Protein AF-0000000068719739 (afdb_homodimer)

Organism: Bacillus thuringiensis (NCBI:txid1428)

Radius of gyration: 16.51 Å; Cα contacts (8 Å, |Δi|>4): 334; chains: 2; bounding box: 30×51×53 Å

pLDDT: mean 90.79, std 11.58, range [42.97, 98.44]

Structure (mmCIF, N/CA/C/O backbone):
data_AF-0000000068719739-model_v1
#
loop_
_entity.id
_entity.type
_entity.pdbx_description
1 polymer 'Flagellar motor switch protein'
#
loop_
_atom_site.group_PDB
_atom_site.id
_atom_site.type_symbol
_atom_site.label_atom_id
_atom_site.label_alt_id
_atom_site.label_comp_id
_atom_site.label_asym_id
_atom_site.label_entity_id
_atom_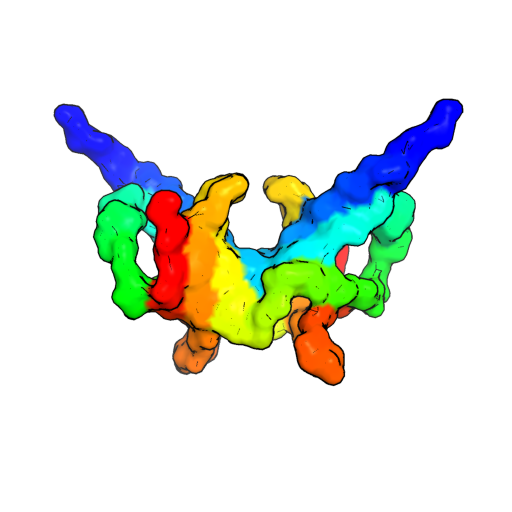site.label_seq_id
_atom_site.pdbx_PDB_ins_code
_atom_site.Cartn_x
_atom_site.Cartn_y
_atom_site.Cartn_z
_atom_site.occupancy
_atom_site.B_iso_or_equiv
_atom_site.auth_seq_id
_atom_site.auth_comp_id
_atom_site.auth_asym_id
_atom_site.auth_atom_id
_atom_site.pdbx_PDB_model_num
ATOM 1 N N . MET A 1 1 ? -13.734 -33 3.951 1 42.97 1 MET A N 1
ATOM 2 C CA . MET A 1 1 ? -14.18 -31.656 4.27 1 42.97 1 MET A CA 1
ATOM 3 C C . MET A 1 1 ? -13.469 -30.625 3.404 1 42.97 1 MET A C 1
ATOM 5 O O . MET A 1 1 ? -12.242 -30.531 3.424 1 42.97 1 MET A O 1
ATOM 9 N N . LYS A 1 2 ? -13.914 -30.344 2.217 1 50.62 2 LYS A N 1
ATOM 10 C CA . LYS A 1 2 ? -13.297 -29.438 1.262 1 50.62 2 LYS A CA 1
ATOM 11 C C . LYS A 1 2 ? -13.008 -28.078 1.902 1 50.62 2 LYS A C 1
ATOM 13 O O . LYS A 1 2 ? -13.805 -27.578 2.699 1 50.62 2 LYS A O 1
ATOM 18 N N . LEU A 1 3 ? -11.875 -27.875 2.473 1 53.28 3 LEU A N 1
ATOM 19 C CA . LEU A 1 3 ? -11.648 -26.516 2.926 1 53.28 3 LEU A CA 1
ATOM 20 C C . LEU A 1 3 ? -12.664 -25.547 2.309 1 53.28 3 LEU A C 1
ATOM 22 O O . LEU A 1 3 ? -12.914 -25.594 1.103 1 53.28 3 LEU A O 1
ATOM 26 N N . GLN A 1 4 ? -13.773 -25.344 2.857 1 54.5 4 GLN A N 1
ATOM 27 C CA . GLN A 1 4 ? -14.703 -24.312 2.4 1 54.5 4 GLN A CA 1
ATOM 28 C C . GLN A 1 4 ? -13.953 -23.141 1.765 1 54.5 4 GLN A C 1
ATOM 30 O O . GLN A 1 4 ? -13.344 -22.328 2.467 1 54.5 4 GLN A O 1
ATOM 35 N N . ASP A 1 5 ? -13.211 -23.422 0.708 1 61.72 5 ASP A N 1
ATOM 36 C CA . ASP A 1 5 ? -12.438 -22.719 -0.306 1 61.72 5 ASP A CA 1
ATOM 37 C C . ASP A 1 5 ? -13.039 -21.344 -0.598 1 61.72 5 ASP A C 1
ATOM 39 O O . ASP A 1 5 ? -12.586 -20.641 -1.509 1 61.72 5 ASP A O 1
ATOM 43 N N . ASP A 1 6 ? -14.242 -21.125 0.07 1 72.19 6 ASP A N 1
ATOM 44 C CA . ASP A 1 6 ? -14.961 -19.969 -0.451 1 72.19 6 ASP A CA 1
ATOM 45 C C . ASP A 1 6 ? -14.562 -18.703 0.295 1 72.19 6 ASP A C 1
ATOM 47 O O . ASP A 1 6 ? -15.18 -17.641 0.109 1 72.19 6 ASP A O 1
ATOM 51 N N . ILE A 1 7 ? -13.625 -18.953 1.307 1 81.31 7 ILE A N 1
ATOM 52 C CA . ILE A 1 7 ? -13.375 -17.719 2.025 1 81.31 7 ILE A CA 1
ATOM 53 C C . ILE A 1 7 ? -12.352 -16.875 1.261 1 81.31 7 ILE A C 1
ATOM 55 O O . ILE A 1 7 ? -11.195 -17.281 1.116 1 81.31 7 ILE A O 1
ATOM 59 N N . PRO A 1 8 ? -12.781 -15.852 0.757 1 86.88 8 PRO A N 1
ATOM 60 C CA . PRO A 1 8 ? -11.844 -14.992 0.042 1 86.88 8 PRO A CA 1
ATOM 61 C C . PRO A 1 8 ? -10.836 -14.32 0.974 1 86.88 8 PRO A C 1
ATOM 63 O O . PRO A 1 8 ? -11.18 -13.953 2.102 1 86.88 8 PRO A O 1
ATOM 66 N N . LEU A 1 9 ? -9.617 -14.344 0.55 1 91.62 9 LEU A N 1
ATOM 67 C CA . LEU A 1 9 ? -8.57 -13.602 1.229 1 91.62 9 LEU A CA 1
ATOM 68 C C . LEU A 1 9 ? -8.25 -12.305 0.481 1 91.62 9 LEU A C 1
ATOM 70 O O . LEU A 1 9 ? -8.305 -12.266 -0.75 1 91.62 9 LEU A O 1
ATOM 74 N N . THR A 1 10 ? -7.953 -11.336 1.218 1 94.81 10 THR A N 1
ATOM 75 C CA . THR A 1 10 ? -7.625 -10.055 0.595 1 94.81 10 THR A CA 1
ATOM 76 C C . THR A 1 10 ? -6.125 -9.789 0.654 1 94.81 10 THR A C 1
ATOM 78 O O . THR A 1 10 ? -5.52 -9.867 1.725 1 94.81 10 THR A O 1
ATOM 81 N N . ILE A 1 11 ? -5.562 -9.547 -0.531 1 96.94 11 ILE A N 1
ATOM 82 C CA . ILE A 1 11 ? -4.168 -9.133 -0.617 1 96.94 11 ILE A CA 1
ATOM 83 C C . ILE A 1 11 ? -4.09 -7.621 -0.817 1 96.94 11 ILE A C 1
ATOM 85 O O . ILE A 1 11 ? -4.777 -7.066 -1.678 1 96.94 11 ILE A O 1
ATOM 89 N N . TYR A 1 12 ? -3.328 -6.934 -0.005 1 97 12 TYR A N 1
ATOM 90 C CA . TYR A 1 12 ? -3.09 -5.5 -0.116 1 97 12 TYR A CA 1
ATOM 91 C C . TYR A 1 12 ? -1.725 -5.219 -0.73 1 97 12 TYR A C 1
ATOM 93 O O . TYR A 1 12 ? -0.739 -5.883 -0.4 1 97 12 TYR A O 1
ATOM 101 N N . PHE A 1 13 ? -1.694 -4.234 -1.559 1 97.69 13 PHE A N 1
ATOM 102 C CA . PHE A 1 13 ? -0.442 -3.873 -2.213 1 97.69 13 PHE A CA 1
ATOM 103 C C . PHE A 1 13 ? 0.092 -2.553 -1.668 1 97.69 13 PHE A C 1
ATOM 105 O O . PHE A 1 13 ? -0.491 -1.494 -1.91 1 97.69 13 PHE A O 1
ATOM 112 N N . GLU A 1 14 ? 1.235 -2.658 -0.962 1 97.25 14 GLU A N 1
ATOM 113 C CA . GLU A 1 14 ? 1.823 -1.523 -0.255 1 97.25 14 GLU A CA 1
ATOM 114 C C . GLU A 1 14 ? 3.049 -0.989 -0.992 1 97.25 14 GLU A C 1
ATOM 116 O O . GLU A 1 14 ? 3.979 -1.742 -1.289 1 97.25 14 GLU A O 1
ATOM 121 N N . ILE A 1 15 ? 3.088 0.23 -1.267 1 96.88 15 ILE A N 1
ATOM 122 C CA . ILE A 1 15 ? 4.18 0.808 -2.041 1 96.88 15 ILE A CA 1
ATOM 123 C C . ILE A 1 15 ? 5.305 1.245 -1.103 1 96.88 15 ILE A C 1
ATOM 125 O O . ILE A 1 15 ? 6.469 1.308 -1.504 1 96.88 15 ILE A O 1
ATOM 129 N N . GLY A 1 16 ? 4.945 1.627 0.134 1 96.81 16 GLY A N 1
ATOM 130 C CA . GLY A 1 16 ? 5.91 2.088 1.121 1 96.81 16 GLY A CA 1
ATOM 131 C C . GLY A 1 16 ? 5.266 2.508 2.43 1 96.81 16 GLY A C 1
ATOM 132 O O . GLY A 1 16 ? 4.059 2.35 2.613 1 96.81 16 GLY A O 1
ATOM 133 N N . ASN A 1 17 ? 6.117 2.93 3.307 1 96.38 17 ASN A N 1
ATOM 134 C CA . ASN A 1 17 ? 5.625 3.375 4.605 1 96.38 17 ASN A CA 1
ATOM 135 C C . ASN A 1 17 ? 6.453 4.531 5.152 1 96.38 17 ASN A C 1
ATOM 137 O O . ASN A 1 17 ? 7.434 4.945 4.535 1 96.38 17 ASN A O 1
ATOM 141 N N . THR A 1 18 ? 5.941 5.168 6.199 1 96.38 18 THR A N 1
ATOM 142 C CA . THR A 1 18 ? 6.711 6.168 6.934 1 96.38 18 THR A CA 1
ATOM 143 C C . THR A 1 18 ? 6.434 6.066 8.43 1 96.38 18 THR A C 1
ATOM 145 O O . THR A 1 18 ? 5.328 5.715 8.844 1 96.38 18 THR A O 1
ATOM 148 N N . LYS A 1 19 ? 7.453 6.348 9.25 1 94.19 19 LYS A N 1
ATOM 149 C CA . LYS A 1 19 ? 7.316 6.41 10.703 1 94.19 19 LYS A CA 1
ATOM 150 C C . LYS A 1 19 ? 7.188 7.852 11.188 1 94.19 19 LYS A C 1
ATOM 152 O O . LYS A 1 19 ? 8.031 8.695 10.875 1 94.19 19 LYS A O 1
ATOM 157 N N . LYS A 1 20 ? 6.156 8.023 11.945 1 91.81 20 LYS A N 1
ATOM 158 C CA . LYS A 1 20 ? 5.898 9.375 12.438 1 91.81 20 LYS A CA 1
ATOM 159 C C . LYS A 1 20 ? 5.551 9.359 13.922 1 91.81 20 LYS A C 1
ATOM 161 O O . LYS A 1 20 ? 5.02 8.375 14.438 1 91.81 20 LYS A O 1
ATOM 166 N N . LYS A 1 21 ? 5.879 10.469 14.477 1 90.25 21 LYS A N 1
ATOM 167 C CA . LYS A 1 21 ? 5.457 10.648 15.867 1 90.25 21 LYS A CA 1
ATOM 168 C C . LYS A 1 21 ? 3.969 10.969 15.953 1 90.25 21 LYS A C 1
ATOM 170 O O . LYS A 1 21 ? 3.389 11.5 15.008 1 90.25 21 LYS A O 1
ATOM 175 N N . ILE A 1 22 ? 3.477 10.594 16.984 1 89.38 22 ILE A N 1
ATOM 176 C CA . ILE A 1 22 ? 2.055 10.828 17.203 1 89.38 22 ILE A CA 1
ATOM 177 C C . ILE A 1 22 ? 1.743 12.312 17.031 1 89.38 22 ILE A C 1
ATOM 179 O O . ILE A 1 22 ? 0.678 12.672 16.516 1 89.38 22 ILE A O 1
ATOM 183 N N . GLU A 1 23 ? 2.621 13.195 17.406 1 87.5 23 GLU A N 1
ATOM 184 C CA . GLU A 1 23 ? 2.424 14.633 17.297 1 87.5 23 GLU A CA 1
ATOM 185 C C . GLU A 1 23 ? 2.301 15.055 15.828 1 87.5 23 GLU A C 1
ATOM 187 O O . GLU A 1 23 ? 1.522 15.953 15.5 1 87.5 23 GLU A O 1
ATOM 192 N N . ASP A 1 24 ? 3.076 14.414 14.969 1 87.69 24 ASP A N 1
ATOM 193 C CA . ASP A 1 24 ? 3.043 14.711 13.539 1 87.69 24 ASP A CA 1
ATOM 194 C C . ASP A 1 24 ? 1.694 14.336 12.93 1 87.69 24 ASP A C 1
ATOM 196 O O . ASP A 1 24 ? 1.175 15.047 12.07 1 87.69 24 ASP A O 1
ATOM 200 N N . LEU A 1 25 ? 1.165 13.258 13.469 1 89.19 25 LEU A N 1
ATOM 201 C CA . LEU A 1 25 ? -0.105 12.773 12.938 1 89.19 25 LEU A CA 1
ATOM 202 C C . LEU A 1 25 ? -1.24 13.727 13.289 1 89.19 25 LEU A C 1
ATOM 204 O O . LEU A 1 25 ? -2.174 13.906 12.5 1 89.19 25 LEU A O 1
ATOM 208 N N . LEU A 1 26 ? -1.089 14.375 14.414 1 90.38 26 LEU A N 1
ATOM 209 C CA . LEU A 1 26 ? -2.125 15.289 14.891 1 90.38 26 LEU A CA 1
ATOM 210 C C . LEU A 1 26 ? -2.156 16.562 14.047 1 90.38 26 LEU A C 1
ATOM 212 O O . LEU A 1 26 ? -3.17 17.266 14.008 1 90.38 26 LEU A O 1
ATOM 216 N N . HIS A 1 27 ? -1.077 16.812 13.344 1 93.12 27 HIS A N 1
ATOM 217 C CA . HIS A 1 27 ? -0.98 18.047 12.586 1 93.12 27 HIS A CA 1
ATOM 218 C C . HIS A 1 27 ? -1.088 17.797 11.086 1 93.12 27 HIS A C 1
ATOM 220 O O . HIS A 1 27 ? -0.855 18.688 10.273 1 93.12 27 HIS A O 1
ATOM 226 N N . ILE A 1 28 ? -1.444 16.625 10.773 1 95.38 28 ILE A N 1
ATOM 227 C CA . ILE A 1 28 ? -1.547 16.297 9.359 1 95.38 28 ILE A CA 1
ATOM 228 C C . ILE A 1 28 ? -2.664 17.109 8.711 1 95.38 28 ILE A C 1
ATOM 230 O O . ILE A 1 28 ? -3.758 17.219 9.266 1 95.38 28 ILE A O 1
ATOM 234 N N . THR A 1 29 ? -2.354 17.703 7.566 1 96.06 29 THR A N 1
ATOM 235 C CA . THR A 1 29 ? -3.326 18.469 6.789 1 96.06 29 THR A CA 1
ATOM 236 C C . THR A 1 29 ? -3.188 18.172 5.301 1 96.06 29 THR A C 1
ATOM 238 O O . THR A 1 29 ? -2.227 17.516 4.883 1 96.06 29 THR A O 1
ATOM 241 N N . LYS A 1 30 ? -4.199 18.625 4.652 1 97 30 LYS A N 1
ATOM 242 C CA . LYS A 1 30 ? -4.055 18.578 3.199 1 97 30 LYS A CA 1
ATOM 243 C C . LYS A 1 30 ? -2.799 19.312 2.744 1 97 30 LYS A C 1
ATOM 245 O O . LYS A 1 30 ? -2.492 20.391 3.242 1 97 30 LYS A O 1
ATOM 250 N N . GLY A 1 31 ? -2.076 18.719 1.913 1 97.12 31 GLY A N 1
ATOM 251 C CA . GLY A 1 31 ? -0.869 19.328 1.386 1 97.12 31 GLY A CA 1
ATOM 252 C C . GLY A 1 31 ? 0.394 18.859 2.08 1 97.12 31 GLY A C 1
ATOM 253 O O . GLY A 1 31 ? 1.502 19.109 1.599 1 97.12 31 GLY A O 1
ATOM 254 N N . THR A 1 32 ? 0.194 18.156 3.27 1 96.94 32 THR A N 1
ATOM 255 C CA . THR A 1 32 ? 1.355 17.609 3.963 1 96.94 32 THR A CA 1
ATOM 256 C C . THR A 1 32 ? 2.102 16.609 3.074 1 96.94 32 THR A C 1
ATOM 258 O O . THR A 1 32 ? 1.48 15.805 2.379 1 96.94 32 THR A O 1
ATOM 261 N N . LEU A 1 33 ? 3.455 16.672 3.146 1 96.94 33 LEU A N 1
ATOM 262 C CA . LEU A 1 33 ? 4.293 15.766 2.371 1 96.94 33 LEU A CA 1
ATOM 263 C C . LEU A 1 33 ? 4.969 14.742 3.277 1 96.94 33 LEU A C 1
ATOM 265 O O . LEU A 1 33 ? 5.629 15.109 4.25 1 96.94 33 LEU A O 1
ATOM 269 N N . TYR A 1 34 ? 4.793 13.484 2.93 1 97.06 34 TYR A N 1
ATOM 270 C CA . TYR A 1 34 ? 5.492 12.406 3.619 1 97.06 34 TYR A CA 1
ATOM 271 C C . TYR A 1 34 ? 6.504 11.734 2.697 1 97.06 34 TYR A C 1
ATOM 273 O O . TYR A 1 34 ? 6.156 11.312 1.592 1 97.06 34 TYR A O 1
ATOM 281 N N . ARG A 1 35 ? 7.715 11.688 3.115 1 97.06 35 ARG A N 1
ATOM 282 C CA . ARG A 1 35 ? 8.68 10.859 2.398 1 97.06 35 ARG A CA 1
ATOM 283 C C . ARG A 1 35 ? 8.445 9.383 2.676 1 97.06 35 ARG A C 1
ATOM 285 O O . ARG A 1 35 ? 8.281 8.977 3.828 1 97.06 35 ARG A O 1
ATOM 292 N N . LEU A 1 36 ? 8.367 8.633 1.563 1 96.94 36 LEU A N 1
ATOM 293 C CA . LEU A 1 36 ? 8.195 7.195 1.744 1 96.94 36 LEU A CA 1
ATOM 294 C C . LEU A 1 36 ? 9.523 6.52 2.045 1 96.94 36 LEU A C 1
ATOM 296 O O . LEU A 1 36 ? 10.547 6.852 1.439 1 96.94 36 LEU A O 1
ATOM 300 N N . GLU A 1 37 ? 9.359 5.621 3.002 1 95.31 37 GLU A N 1
ATOM 301 C CA . GLU A 1 37 ? 10.469 4.715 3.281 1 95.31 37 GLU A CA 1
ATOM 302 C C . GLU A 1 37 ? 10.211 3.332 2.688 1 95.31 37 GLU A C 1
ATOM 304 O O . GLU A 1 37 ? 9.055 2.947 2.471 1 95.31 37 GLU A O 1
ATOM 309 N N . ASN A 1 38 ? 11.203 2.627 2.242 1 93.44 38 ASN A N 1
ATOM 310 C CA . ASN A 1 38 ? 11.094 1.269 1.721 1 93.44 38 ASN A CA 1
ATOM 311 C C . ASN A 1 38 ? 10.305 1.227 0.418 1 93.44 38 ASN A C 1
ATOM 313 O O . ASN A 1 38 ? 9.508 0.311 0.2 1 93.44 38 ASN A O 1
ATOM 317 N N . SER A 1 39 ? 10.336 2.336 -0.254 1 94 39 SER A N 1
ATOM 318 C CA . SER A 1 39 ? 9.602 2.434 -1.509 1 94 39 SER A CA 1
ATOM 319 C C . SER A 1 39 ? 10.547 2.473 -2.705 1 94 39 SER A C 1
ATOM 321 O O . SER A 1 39 ? 11.695 2.883 -2.576 1 94 39 SER A O 1
ATOM 323 N N . THR A 1 40 ? 10.023 1.916 -3.799 1 88.38 40 THR A N 1
ATOM 324 C CA . THR A 1 40 ? 10.656 2.041 -5.105 1 88.38 40 THR A CA 1
ATOM 325 C C . THR A 1 40 ? 9.625 2.375 -6.18 1 88.38 40 THR A C 1
ATOM 327 O O . THR A 1 40 ? 8.43 2.152 -5.988 1 88.38 40 THR A O 1
ATOM 330 N N . LYS A 1 41 ? 9.875 3.018 -7.258 1 83.88 41 LYS A N 1
ATOM 331 C CA . LYS A 1 41 ? 9 3.541 -8.305 1 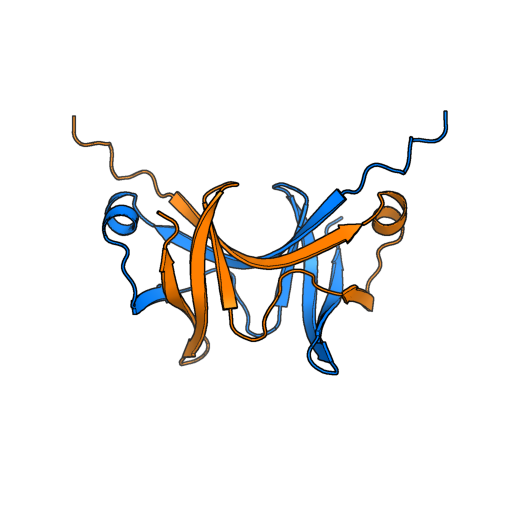83.88 41 LYS A CA 1
ATOM 332 C C . LYS A 1 41 ? 8.062 2.459 -8.828 1 83.88 41 LYS A C 1
ATOM 334 O O . LYS A 1 41 ? 6.895 2.727 -9.109 1 83.88 41 LYS A O 1
ATOM 339 N N . ASN A 1 42 ? 8.453 1.271 -8.828 1 88.94 42 ASN A N 1
ATOM 340 C CA . ASN A 1 42 ? 7.598 0.345 -9.562 1 88.94 42 ASN A CA 1
ATOM 341 C C . ASN A 1 42 ? 7.449 -0.985 -8.828 1 88.94 42 ASN A C 1
ATOM 343 O O . ASN A 1 42 ? 7.074 -1.992 -9.438 1 88.94 42 ASN A O 1
ATOM 347 N N . THR A 1 43 ? 7.664 -0.911 -7.57 1 95.81 43 THR A N 1
ATOM 348 C CA . THR A 1 43 ? 7.555 -2.172 -6.844 1 95.81 43 THR A CA 1
ATOM 349 C C . THR A 1 43 ? 6.625 -2.025 -5.645 1 95.81 43 THR A C 1
ATOM 351 O O . THR A 1 43 ? 6.59 -0.971 -5.008 1 95.81 43 THR A O 1
ATOM 354 N N . VAL A 1 44 ? 5.914 -3.094 -5.422 1 97.5 44 VAL A N 1
ATOM 355 C CA . VAL A 1 44 ? 5.016 -3.096 -4.273 1 97.5 44 VAL A CA 1
ATOM 356 C C . VAL A 1 44 ? 5.199 -4.387 -3.477 1 97.5 44 VAL A C 1
ATOM 358 O O . VAL A 1 44 ? 5.637 -5.402 -4.02 1 97.5 44 VAL A O 1
ATOM 361 N N . ARG A 1 45 ? 4.934 -4.32 -2.193 1 97.94 45 ARG A N 1
ATOM 362 C CA . ARG A 1 45 ? 4.879 -5.5 -1.334 1 97.94 45 ARG A CA 1
ATOM 363 C C . ARG A 1 45 ? 3.479 -6.102 -1.32 1 97.94 45 ARG A C 1
ATOM 365 O O . ARG A 1 45 ? 2.484 -5.375 -1.27 1 97.94 45 ARG A O 1
ATOM 372 N N . LEU A 1 46 ? 3.375 -7.375 -1.443 1 98 46 LEU A N 1
ATOM 373 C CA . LEU A 1 46 ? 2.131 -8.117 -1.278 1 98 46 LEU A CA 1
ATOM 374 C C . LEU A 1 46 ? 1.888 -8.453 0.189 1 98 46 LEU A C 1
ATOM 376 O O . LEU A 1 46 ? 2.65 -9.211 0.793 1 98 46 LEU A O 1
ATOM 380 N N . MET A 1 47 ? 0.833 -7.871 0.719 1 96.69 47 MET A N 1
ATOM 381 C CA . MET A 1 47 ? 0.562 -8.055 2.143 1 96.69 47 MET A CA 1
ATOM 382 C C . MET A 1 47 ? -0.7 -8.883 2.355 1 96.69 47 MET A C 1
ATOM 384 O O . MET A 1 47 ? -1.741 -8.602 1.76 1 96.69 47 MET A O 1
ATOM 388 N N . LEU A 1 48 ? -0.569 -9.844 3.076 1 93.12 48 LEU A N 1
ATOM 389 C CA . LEU A 1 48 ? -1.686 -10.633 3.584 1 93.12 48 LEU A CA 1
ATOM 390 C C . LEU A 1 48 ? -1.848 -10.438 5.09 1 93.12 48 LEU A C 1
ATOM 392 O O . LEU A 1 48 ? -1.026 -10.922 5.871 1 93.12 48 LEU A O 1
ATOM 396 N N . GLU A 1 49 ? -2.891 -9.648 5.332 1 82.88 49 GLU A N 1
ATOM 397 C CA . GLU A 1 49 ? -3.066 -9.242 6.719 1 82.88 49 GLU A CA 1
ATOM 398 C C . GLU A 1 49 ? -1.818 -8.539 7.25 1 82.88 49 GLU A C 1
ATOM 400 O O . GLU A 1 49 ? -1.64 -7.34 7.047 1 82.88 49 GLU A O 1
ATOM 405 N N . ASN A 1 50 ? -1.002 -8.844 7.863 1 85 50 ASN A N 1
ATOM 406 C CA . ASN A 1 50 ? 0.159 -8.188 8.453 1 85 50 ASN A CA 1
ATOM 407 C C . ASN A 1 50 ? 1.456 -8.898 8.078 1 85 50 ASN A C 1
ATOM 409 O O . ASN A 1 50 ? 2.494 -8.68 8.703 1 85 50 ASN A O 1
ATOM 413 N N . GLU A 1 51 ? 1.244 -9.664 7.008 1 91.94 51 GLU A N 1
ATOM 414 C CA . GLU A 1 51 ? 2.422 -10.414 6.586 1 91.94 51 GLU A CA 1
ATOM 415 C C . GLU A 1 51 ? 2.74 -10.164 5.113 1 91.94 51 GLU A C 1
ATOM 417 O O . GLU A 1 51 ? 1.843 -10.188 4.27 1 91.94 51 GLU A O 1
ATOM 422 N N . GLU A 1 52 ? 3.998 -9.93 4.949 1 96 52 GLU A N 1
ATOM 423 C CA . GLU A 1 52 ? 4.434 -9.852 3.561 1 96 52 GLU A CA 1
ATOM 424 C C . GLU A 1 52 ? 4.613 -11.242 2.955 1 96 52 GLU A C 1
ATOM 426 O O . GLU A 1 52 ? 5.32 -12.078 3.514 1 96 52 GLU A O 1
ATOM 431 N N . ILE A 1 53 ? 3.979 -11.414 1.782 1 96.69 53 ILE A N 1
ATOM 432 C CA . ILE A 1 53 ? 4.094 -12.742 1.188 1 96.69 53 ILE A CA 1
ATOM 433 C C . ILE A 1 53 ? 4.891 -12.664 -0.111 1 96.69 53 ILE A C 1
ATOM 435 O O . ILE A 1 53 ? 5.246 -13.688 -0.695 1 96.69 53 ILE A O 1
ATOM 439 N N . GLY A 1 54 ? 5.219 -11.453 -0.623 1 97.44 54 GLY A N 1
ATOM 440 C CA . GLY A 1 54 ? 5.988 -11.289 -1.847 1 97.44 54 GLY A CA 1
ATOM 441 C C . GLY A 1 54 ? 6.055 -9.844 -2.316 1 97.44 54 GLY A C 1
ATOM 442 O O . GLY A 1 54 ? 5.602 -8.938 -1.617 1 97.44 54 GLY A O 1
ATOM 443 N N . THR A 1 55 ? 6.738 -9.68 -3.453 1 97.88 55 THR A N 1
ATOM 444 C CA . THR A 1 55 ? 6.84 -8.383 -4.113 1 97.88 55 THR A CA 1
ATOM 445 C C . THR A 1 55 ? 6.438 -8.492 -5.582 1 97.88 55 THR A C 1
ATOM 447 O O . THR A 1 55 ? 6.453 -9.586 -6.156 1 97.88 55 THR A O 1
ATOM 450 N N . GLY A 1 56 ? 5.945 -7.344 -6.074 1 98.25 56 GLY A N 1
ATOM 451 C CA . GLY A 1 56 ? 5.539 -7.277 -7.469 1 98.25 56 GLY A CA 1
ATOM 452 C C . GLY A 1 56 ? 5.84 -5.938 -8.109 1 98.25 56 GLY A C 1
ATOM 453 O O . GLY A 1 56 ? 6.172 -4.973 -7.422 1 98.25 56 GLY A O 1
ATOM 454 N N . LYS A 1 57 ? 5.68 -5.887 -9.414 1 97.69 57 LYS A N 1
ATOM 455 C CA . LYS A 1 57 ? 5.824 -4.664 -10.195 1 97.69 57 LYS A CA 1
ATOM 456 C C . LYS A 1 57 ? 4.469 -4.16 -10.68 1 97.69 57 LYS A C 1
ATOM 458 O O . LYS A 1 57 ? 3.617 -4.953 -11.094 1 97.69 57 LYS A O 1
ATOM 463 N N . ILE A 1 58 ? 4.293 -2.885 -10.586 1 96.5 58 ILE A N 1
ATOM 464 C CA . ILE A 1 58 ? 3.029 -2.283 -11 1 96.5 58 ILE A CA 1
ATOM 465 C C . ILE A 1 58 ? 3.021 -2.1 -12.516 1 96.5 58 ILE A C 1
ATOM 467 O O . ILE A 1 58 ? 3.998 -1.617 -13.094 1 96.5 58 ILE A O 1
ATOM 471 N N . LEU A 1 59 ? 1.873 -2.533 -13.094 1 95.25 59 LEU A N 1
ATOM 472 C CA . LEU A 1 59 ? 1.639 -2.314 -14.516 1 95.25 59 LEU A CA 1
ATOM 473 C C . LEU A 1 59 ? 0.304 -1.613 -14.742 1 95.25 59 LEU A C 1
ATOM 475 O O . LEU A 1 59 ? -0.661 -1.853 -14.016 1 95.25 59 LEU A O 1
ATOM 479 N N . THR A 1 60 ? 0.271 -0.746 -15.703 1 93.5 60 THR A N 1
ATOM 480 C CA . THR A 1 60 ? -0.979 -0.112 -16.109 1 93.5 60 THR A CA 1
ATOM 481 C C . THR A 1 60 ? -1.332 -0.477 -17.547 1 93.5 60 THR A C 1
ATOM 483 O O . THR A 1 60 ? -0.521 -0.292 -18.453 1 93.5 60 THR A O 1
ATOM 486 N N . LYS A 1 61 ? -2.502 -1.163 -17.641 1 92.06 61 LYS A N 1
ATOM 487 C CA . LYS A 1 61 ? -2.986 -1.534 -18.969 1 92.06 61 LYS A CA 1
ATOM 488 C C . LYS A 1 61 ? -4.461 -1.178 -19.141 1 92.06 61 LYS A C 1
ATOM 490 O O . LYS A 1 61 ? -5.301 -1.592 -18.328 1 92.06 61 LYS A O 1
ATOM 495 N N . ASN A 1 62 ? -4.84 -0.293 -20.25 1 93.25 62 ASN A N 1
ATOM 496 C CA . ASN A 1 62 ? -6.215 0.07 -20.578 1 93.25 62 ASN A CA 1
ATOM 497 C C . ASN A 1 62 ? -6.93 0.708 -19.391 1 93.25 62 ASN A C 1
ATOM 499 O O . ASN A 1 62 ? -8.07 0.358 -19.078 1 93.25 62 ASN A O 1
ATOM 503 N N . GLY A 1 63 ? -6.262 1.462 -18.625 1 90.56 63 GLY A N 1
ATOM 504 C CA . GLY A 1 63 ? -6.836 2.227 -17.531 1 90.56 63 GLY A CA 1
ATOM 505 C C . GLY A 1 63 ? -6.953 1.433 -16.234 1 90.56 63 GLY A C 1
ATOM 506 O O . GLY A 1 63 ? -7.516 1.914 -15.258 1 90.56 63 GLY A O 1
ATOM 507 N N . LYS A 1 64 ? -6.348 0.237 -16.344 1 94.12 64 LYS A N 1
ATOM 508 C CA . LYS A 1 64 ? -6.379 -0.605 -15.148 1 94.12 64 LYS A CA 1
ATOM 509 C C . LYS A 1 64 ? -4.969 -0.864 -14.617 1 94.12 64 LYS A C 1
ATOM 511 O O . LYS A 1 64 ? -3.998 -0.801 -15.375 1 94.12 64 LYS A O 1
ATOM 516 N N . MET A 1 65 ? -4.953 -1.05 -13.352 1 95.06 65 MET A N 1
ATOM 517 C CA . MET A 1 65 ? -3.66 -1.33 -12.734 1 95.06 65 MET A CA 1
ATOM 518 C C . MET A 1 65 ? -3.537 -2.807 -12.375 1 95.06 65 MET A C 1
ATOM 520 O O . MET A 1 65 ? -4.496 -3.418 -11.898 1 95.06 65 MET A O 1
ATOM 524 N N . TYR A 1 66 ? -2.318 -3.357 -12.68 1 97 66 TYR A N 1
ATOM 525 C CA . TYR A 1 66 ? -1.979 -4.746 -12.383 1 97 66 TYR A CA 1
ATOM 526 C C . TYR A 1 66 ? -0.677 -4.832 -11.594 1 97 66 TYR A C 1
ATOM 528 O O . TYR A 1 66 ? 0.145 -3.914 -11.641 1 97 66 TYR A O 1
ATOM 536 N N . VAL A 1 67 ? -0.585 -5.941 -10.922 1 97.81 67 VAL A N 1
ATOM 537 C CA . VAL A 1 67 ? 0.694 -6.273 -10.312 1 97.81 67 VAL A CA 1
ATOM 538 C C . VAL A 1 67 ? 1.187 -7.621 -10.836 1 97.81 67 VAL A C 1
ATOM 540 O O . VAL A 1 67 ? 0.443 -8.602 -10.836 1 97.81 67 VAL A O 1
ATOM 543 N N . GLU A 1 68 ? 2.33 -7.578 -11.391 1 98.44 68 GLU A N 1
ATOM 544 C CA . GLU A 1 68 ? 3.006 -8.82 -11.75 1 98.44 68 GLU A CA 1
ATOM 545 C C . GLU A 1 68 ? 3.918 -9.297 -10.625 1 98.44 68 GLU A C 1
ATOM 547 O O . GLU A 1 68 ? 4.816 -8.57 -10.195 1 98.44 68 GLU A O 1
ATOM 552 N N . ILE A 1 69 ? 3.697 -10.484 -10.18 1 98.38 69 ILE A N 1
ATOM 553 C CA . ILE A 1 69 ? 4.465 -11.031 -9.07 1 98.38 69 ILE A CA 1
ATOM 554 C C . ILE A 1 69 ? 5.914 -11.25 -9.5 1 98.38 69 ILE A C 1
ATOM 556 O O . ILE A 1 69 ? 6.172 -11.836 -10.555 1 98.38 69 ILE A O 1
ATOM 560 N N . VAL A 1 70 ? 6.828 -10.734 -8.758 1 98.31 70 VAL A N 1
ATOM 561 C CA . VAL A 1 70 ? 8.25 -10.844 -9.078 1 98.31 70 VAL A CA 1
ATOM 562 C C . VAL A 1 70 ? 8.93 -11.805 -8.109 1 98.31 70 VAL A C 1
ATOM 564 O O . VAL A 1 70 ? 9.781 -12.594 -8.516 1 98.31 70 VAL A O 1
ATOM 567 N N . GLU A 1 71 ? 8.609 -11.758 -6.816 1 97.44 71 GLU A N 1
ATOM 568 C CA . GLU A 1 71 ? 9.227 -12.594 -5.789 1 97.44 71 GLU A CA 1
ATOM 569 C C . GLU A 1 71 ? 8.203 -13.039 -4.75 1 97.44 71 GLU A C 1
ATOM 571 O O . GLU A 1 71 ? 7.293 -12.281 -4.406 1 97.44 71 GLU A O 1
ATOM 576 N N . LEU A 1 72 ? 8.359 -14.227 -4.293 1 97.06 72 LEU A N 1
ATOM 577 C CA . LEU A 1 72 ? 7.555 -14.734 -3.184 1 97.06 72 LEU A CA 1
ATOM 578 C C . LEU A 1 72 ? 8.422 -15 -1.959 1 97.06 72 LEU A C 1
ATOM 580 O O . LEU A 1 72 ? 9.562 -15.445 -2.088 1 97.06 72 LEU A O 1
ATOM 584 N N . LYS A 1 73 ? 7.777 -14.555 -0.958 1 91.88 73 LYS A N 1
ATOM 585 C CA . LYS A 1 73 ? 8.508 -14.812 0.277 1 91.88 73 LYS A CA 1
ATOM 586 C C . LYS A 1 73 ? 8.281 -16.234 0.762 1 91.88 73 LYS A C 1
ATOM 588 O O . LYS A 1 73 ? 7.141 -16.719 0.797 1 91.88 73 LYS A O 1
ATOM 593 N N . ARG A 1 74 ? 9.312 -17.109 0.851 1 77.12 74 ARG A N 1
ATOM 594 C CA . ARG A 1 74 ? 9.359 -18.5 1.292 1 77.12 74 ARG A CA 1
ATOM 595 C C . ARG A 1 74 ? 9.484 -18.578 2.811 1 77.12 74 ARG A C 1
ATOM 597 O O . ARG A 1 74 ? 10.062 -17.703 3.443 1 77.12 74 ARG A O 1
ATOM 604 N N . MET B 1 1 ? 1.639 13.969 32.625 1 43.22 1 MET B N 1
ATOM 605 C CA . MET B 1 1 ? 2.25 12.805 31.984 1 43.22 1 MET B CA 1
ATOM 606 C C . MET B 1 1 ? 2.305 12.984 30.469 1 43.22 1 MET B C 1
ATOM 608 O O . MET B 1 1 ? 1.268 13.141 29.828 1 43.22 1 MET B O 1
ATOM 612 N N . LYS B 1 2 ? 3.275 13.625 29.938 1 50.56 2 LYS B N 1
ATOM 613 C CA . LYS B 1 2 ? 3.424 13.898 28.5 1 50.56 2 LYS B CA 1
ATOM 614 C C . LYS B 1 2 ? 3.242 12.633 27.672 1 50.56 2 LYS B C 1
ATOM 616 O O . LYS B 1 2 ? 3.709 11.562 28.062 1 50.56 2 LYS B O 1
ATOM 621 N N . LEU B 1 3 ? 2.088 12.328 27.219 1 53.41 3 LEU B N 1
ATOM 622 C CA . LEU B 1 3 ? 2.029 11.18 26.312 1 53.41 3 LEU B CA 1
ATOM 623 C C . LEU B 1 3 ? 3.422 10.805 25.828 1 53.41 3 LEU B C 1
ATOM 625 O O . LEU B 1 3 ? 4.207 11.672 25.438 1 53.41 3 LEU B O 1
ATOM 629 N N . GLN B 1 4 ? 4.168 9.984 26.484 1 54 4 GLN B N 1
ATOM 630 C CA . GLN B 1 4 ? 5.418 9.453 25.953 1 54 4 GLN B CA 1
ATOM 631 C C . GLN B 1 4 ? 5.387 9.383 24.438 1 54 4 GLN B C 1
ATOM 633 O O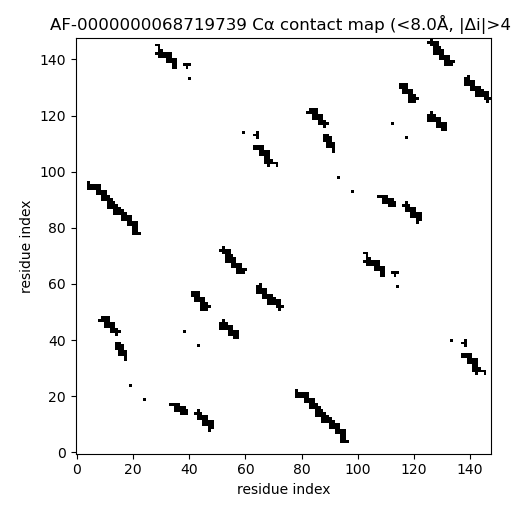 . GLN B 1 4 ? 4.762 8.484 23.859 1 54 4 GLN B O 1
ATOM 638 N N . ASP B 1 5 ? 5.215 10.539 23.781 1 61.5 5 ASP B N 1
ATOM 639 C CA . ASP B 1 5 ? 5.23 11.047 22.422 1 61.5 5 ASP B CA 1
ATOM 640 C C . ASP B 1 5 ? 6.211 10.266 21.547 1 61.5 5 ASP B C 1
ATOM 642 O O . ASP B 1 5 ? 6.426 10.602 20.375 1 61.5 5 ASP B O 1
ATOM 646 N N . ASP B 1 6 ? 6.965 9.359 22.281 1 71.88 6 ASP B N 1
ATOM 647 C CA . ASP B 1 6 ? 8.102 8.859 21.516 1 71.88 6 ASP B CA 1
ATOM 648 C C . ASP B 1 6 ? 7.73 7.602 20.734 1 71.88 6 ASP B C 1
ATOM 650 O O . ASP B 1 6 ? 8.602 6.934 20.172 1 71.88 6 ASP B O 1
ATOM 654 N N . ILE B 1 7 ? 6.418 7.25 20.953 1 81.19 7 ILE B N 1
ATOM 655 C CA . ILE B 1 7 ? 6.164 5.996 20.25 1 81.19 7 ILE B CA 1
ATOM 656 C C . ILE B 1 7 ? 5.867 6.277 18.781 1 81.19 7 ILE B C 1
ATOM 658 O O . ILE B 1 7 ? 4.867 6.922 18.453 1 81.19 7 ILE B O 1
ATOM 662 N N . PRO B 1 8 ? 6.73 5.914 18 1 87.06 8 PRO B N 1
ATOM 663 C CA . PRO B 1 8 ? 6.484 6.117 16.578 1 87.06 8 PRO B CA 1
ATOM 664 C C . PRO B 1 8 ? 5.352 5.246 16.031 1 87.06 8 PRO B C 1
ATOM 666 O O . PRO B 1 8 ? 5.195 4.102 16.469 1 87.06 8 PRO B O 1
ATOM 669 N N . LEU B 1 9 ? 4.523 5.867 15.266 1 91.62 9 LEU B N 1
ATOM 670 C CA . LEU B 1 9 ? 3.488 5.145 14.531 1 91.62 9 LEU B CA 1
ATOM 671 C C . LEU B 1 9 ? 3.881 4.965 13.07 1 91.62 9 LEU B C 1
ATOM 673 O O . LEU B 1 9 ? 4.523 5.84 12.484 1 91.62 9 LEU B O 1
ATOM 677 N N . THR B 1 10 ? 3.527 3.877 12.562 1 94.81 10 THR B N 1
ATOM 678 C CA . THR B 1 10 ? 3.857 3.609 11.164 1 94.81 10 THR B CA 1
ATOM 679 C C . THR B 1 10 ? 2.621 3.758 10.281 1 94.81 10 THR B C 1
ATOM 681 O O . THR B 1 10 ? 1.581 3.156 10.555 1 94.81 10 THR B O 1
ATOM 684 N N . ILE B 1 11 ? 2.775 4.617 9.273 1 97 11 ILE B N 1
ATOM 685 C CA . ILE B 1 11 ? 1.737 4.754 8.258 1 97 11 ILE B CA 1
ATOM 686 C C . ILE B 1 11 ? 2.131 3.967 7.012 1 97 11 ILE B C 1
ATOM 688 O O . ILE B 1 11 ? 3.258 4.082 6.523 1 97 11 ILE B O 1
ATOM 692 N N . TYR B 1 12 ? 1.248 3.121 6.523 1 97 12 TYR B N 1
ATOM 693 C CA . TYR B 1 12 ? 1.447 2.355 5.297 1 97 12 TYR B CA 1
ATOM 694 C C . TYR B 1 12 ? 0.654 2.957 4.145 1 97 12 TYR B C 1
ATOM 696 O O . TYR B 1 12 ? -0.497 3.363 4.316 1 97 12 TYR B O 1
ATOM 704 N N . PHE B 1 13 ? 1.271 2.959 3.006 1 97.69 13 PHE B N 1
ATOM 705 C CA . PHE B 1 13 ? 0.612 3.512 1.828 1 97.69 13 PHE B CA 1
ATOM 706 C C . PHE B 1 13 ? 0.217 2.404 0.859 1 97.69 13 PHE B C 1
ATOM 708 O O . PHE B 1 13 ? 1.079 1.774 0.243 1 97.69 13 PHE B O 1
ATOM 715 N N . GLU B 1 14 ? -1.114 2.227 0.728 1 97.25 14 GLU B N 1
ATOM 716 C CA . GLU B 1 14 ? -1.681 1.132 -0.054 1 97.25 14 GLU B CA 1
ATOM 717 C C . GLU B 1 14 ? -2.234 1.633 -1.385 1 97.25 14 GLU B C 1
ATOM 719 O O . GLU B 1 14 ? -3.066 2.543 -1.414 1 97.25 14 GLU B O 1
ATOM 724 N N . ILE B 1 15 ? -1.839 1.071 -2.434 1 96.81 15 ILE B N 1
ATOM 725 C CA . ILE B 1 15 ? -2.252 1.541 -3.752 1 96.81 15 ILE B CA 1
ATOM 726 C C . ILE B 1 15 ? -3.541 0.839 -4.168 1 96.81 15 ILE B C 1
ATOM 728 O O . ILE B 1 15 ? -4.309 1.365 -4.98 1 96.81 15 ILE B O 1
ATOM 732 N N . GLY B 1 16 ? -3.756 -0.392 -3.697 1 96.75 16 GLY B N 1
ATOM 733 C CA . GLY B 1 16 ? -4.93 -1.183 -4.027 1 96.75 16 GLY B CA 1
ATOM 734 C C . GLY B 1 16 ? -4.914 -2.566 -3.406 1 96.75 16 GLY B C 1
ATOM 735 O O . GLY B 1 16 ? -4.02 -2.891 -2.623 1 96.75 16 GLY B O 1
ATOM 736 N N . ASN B 1 17 ? -5.953 -3.271 -3.719 1 96.31 17 ASN B N 1
ATOM 737 C CA . A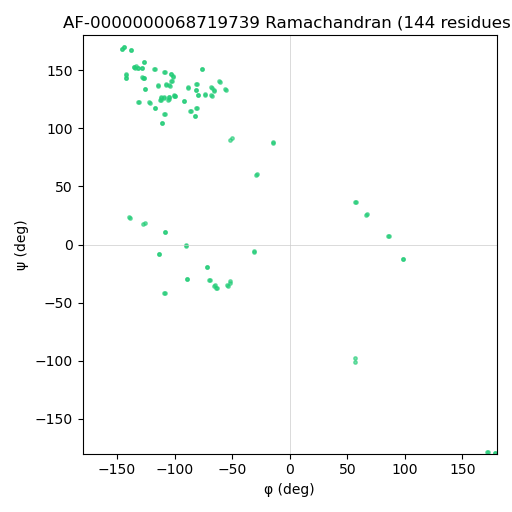SN B 1 17 ? -6.051 -4.633 -3.197 1 96.31 17 ASN B CA 1
ATOM 738 C C . ASN B 1 17 ? -6.734 -5.566 -4.191 1 96.31 17 ASN B C 1
ATOM 740 O O . ASN B 1 17 ? -7.172 -5.129 -5.258 1 96.31 17 ASN B O 1
ATOM 744 N N . THR B 1 18 ? -6.652 -6.867 -3.926 1 96.31 18 THR B N 1
ATOM 745 C CA . THR B 1 18 ? -7.414 -7.855 -4.684 1 96.31 18 THR B CA 1
ATOM 746 C C . THR B 1 18 ? -7.918 -8.969 -3.768 1 96.31 18 THR B C 1
ATOM 748 O O . THR B 1 18 ? -7.258 -9.32 -2.785 1 96.31 18 THR B O 1
ATOM 751 N N . LYS B 1 19 ? -9.102 -9.5 -4.07 1 94.12 19 LYS B N 1
ATOM 752 C CA . LYS B 1 19 ? -9.664 -10.648 -3.359 1 94.12 19 LYS B CA 1
ATOM 753 C C . LYS B 1 19 ? -9.438 -11.938 -4.137 1 94.12 19 LYS B C 1
ATOM 755 O O . LYS B 1 19 ? -9.805 -12.039 -5.309 1 94.12 19 LYS B O 1
ATOM 760 N N . LYS B 1 20 ? -8.883 -12.844 -3.412 1 91.81 20 LYS B N 1
ATOM 761 C CA . LYS B 1 20 ? -8.57 -14.117 -4.055 1 91.81 20 LYS B CA 1
ATOM 762 C C . LYS B 1 20 ? -9 -15.289 -3.184 1 91.81 20 LYS B C 1
ATOM 764 O O . LYS B 1 20 ? -9.039 -15.18 -1.957 1 91.81 20 LYS B O 1
ATOM 769 N N . LYS B 1 21 ? -9.273 -16.312 -3.896 1 90.12 21 LYS B N 1
ATOM 770 C CA . LYS B 1 21 ? -9.547 -17.562 -3.17 1 90.12 21 LYS B CA 1
ATOM 771 C C . LYS B 1 21 ? -8.258 -18.188 -2.652 1 90.12 21 LYS B C 1
ATOM 773 O O . LYS B 1 21 ? -7.18 -17.953 -3.211 1 90.12 21 LYS B O 1
ATOM 778 N N . ILE B 1 22 ? -8.422 -18.828 -1.654 1 89.44 22 ILE B N 1
ATOM 779 C CA . ILE B 1 22 ? -7.273 -19.484 -1.038 1 89.44 22 ILE B CA 1
ATOM 780 C C . ILE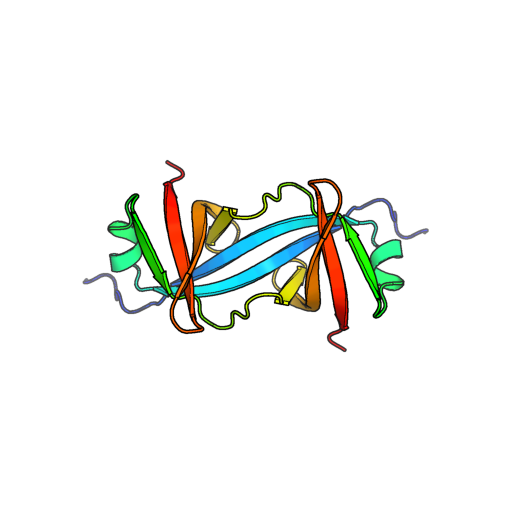 B 1 22 ? -6.566 -20.359 -2.068 1 89.44 22 ILE B C 1
ATOM 782 O O . ILE B 1 22 ? -5.34 -20.469 -2.059 1 89.44 22 ILE B O 1
ATOM 786 N N . GLU B 1 23 ? -7.262 -20.984 -2.971 1 87.62 23 GLU B N 1
ATOM 787 C CA . GLU B 1 23 ? -6.688 -21.844 -3.998 1 87.62 23 GLU B CA 1
ATOM 788 C C . GLU B 1 23 ? -5.777 -21.062 -4.934 1 87.62 23 GLU B C 1
ATOM 790 O O . GLU B 1 23 ? -4.746 -21.578 -5.383 1 87.62 23 GLU B O 1
ATOM 795 N N . ASP B 1 24 ? -6.184 -19.828 -5.234 1 87.62 24 ASP B N 1
ATOM 796 C CA . ASP B 1 24 ? -5.395 -18.969 -6.113 1 87.62 24 ASP B CA 1
ATOM 797 C C . ASP B 1 24 ? -4.055 -18.625 -5.473 1 87.62 24 ASP B C 1
ATOM 799 O O . ASP B 1 24 ? -3.029 -18.547 -6.156 1 87.62 24 ASP B O 1
ATOM 803 N N . LEU B 1 25 ? -4.125 -18.484 -4.164 1 89.12 25 LEU B N 1
ATOM 804 C CA . LEU B 1 25 ? -2.916 -18.094 -3.443 1 89.12 25 LEU B CA 1
ATOM 805 C C . LEU B 1 25 ? -1.903 -19.234 -3.438 1 89.12 25 LEU B C 1
ATOM 807 O O . LEU B 1 25 ? -0.694 -19 -3.488 1 89.12 25 LEU B O 1
ATOM 811 N N . LEU B 1 26 ? -2.414 -20.438 -3.455 1 90.25 26 LEU B N 1
ATOM 812 C CA . LEU B 1 26 ? -1.552 -21.609 -3.408 1 90.25 26 LEU B CA 1
ATOM 813 C C . LEU B 1 26 ? -0.812 -21.797 -4.73 1 90.25 26 LEU B C 1
ATOM 815 O O . LEU B 1 26 ? 0.237 -22.438 -4.773 1 90.25 26 LEU B O 1
ATOM 819 N N . HIS B 1 27 ? -1.32 -21.188 -5.773 1 93.12 27 HIS B N 1
ATOM 820 C CA . HIS B 1 27 ? -0.736 -21.391 -7.094 1 93.12 27 HIS B CA 1
ATOM 821 C C . HIS B 1 27 ? 0.01 -20.141 -7.559 1 93.12 27 HIS B C 1
ATOM 823 O O . HIS B 1 27 ? 0.428 -20.047 -8.719 1 93.12 27 HIS B O 1
ATOM 829 N N . ILE B 1 28 ? 0.176 -19.25 -6.68 1 95.38 28 ILE B N 1
ATOM 830 C CA . ILE B 1 28 ? 0.855 -18.016 -7.055 1 95.38 28 ILE B CA 1
ATOM 831 C C . ILE B 1 28 ? 2.307 -18.328 -7.422 1 95.38 28 ILE B C 1
ATOM 833 O O . ILE B 1 28 ? 2.99 -19.062 -6.719 1 95.38 28 ILE B O 1
ATOM 837 N N . THR B 1 29 ? 2.742 -17.781 -8.547 1 96.12 29 THR B N 1
ATOM 838 C CA . THR B 1 29 ? 4.117 -17.922 -9.008 1 96.12 29 THR B CA 1
ATOM 839 C C . THR B 1 29 ? 4.641 -16.594 -9.555 1 96.12 29 THR B C 1
ATOM 841 O O . THR B 1 29 ? 3.871 -15.641 -9.734 1 96.12 29 THR B O 1
ATOM 844 N N . LYS B 1 30 ? 5.906 -16.656 -9.711 1 97 30 LYS B N 1
ATOM 845 C CA . LYS B 1 30 ? 6.465 -15.508 -10.43 1 97 30 LYS B CA 1
ATOM 846 C C . LYS B 1 30 ? 5.801 -15.336 -11.797 1 97 30 LYS B C 1
ATOM 848 O O . LYS B 1 30 ? 5.574 -16.312 -12.508 1 97 30 LYS B O 1
ATOM 853 N N . GLY B 1 31 ? 5.453 -14.188 -12.102 1 97.12 31 GLY B N 1
ATOM 854 C CA . GLY B 1 31 ? 4.836 -13.898 -13.391 1 97.12 31 GLY B CA 1
ATOM 855 C C . GLY B 1 31 ? 3.322 -13.812 -13.32 1 97.12 31 GLY B C 1
ATOM 856 O O . GLY B 1 31 ? 2.678 -13.344 -14.258 1 97.12 31 GLY B O 1
ATOM 857 N N . THR B 1 32 ? 2.75 -14.273 -12.141 1 96.94 32 THR B N 1
ATOM 858 C CA . THR B 1 32 ? 1.306 -14.164 -11.969 1 96.94 32 THR B CA 1
ATOM 859 C C . THR B 1 32 ? 0.863 -12.703 -12.016 1 96.94 32 THR B C 1
ATOM 861 O O . THR B 1 32 ? 1.525 -11.836 -11.453 1 96.94 32 THR B O 1
ATOM 864 N N . LEU B 1 33 ? -0.307 -12.461 -12.672 1 96.88 33 LEU B N 1
ATOM 865 C CA . LEU B 1 33 ? -0.861 -11.117 -12.766 1 96.88 33 LEU B CA 1
ATOM 866 C C . LEU B 1 33 ? -2.113 -10.977 -11.906 1 96.88 33 LEU B C 1
ATOM 868 O O . LEU B 1 33 ? -3.049 -11.773 -12.031 1 96.88 33 LEU B O 1
ATOM 872 N N . TYR B 1 34 ? -2.1 -9.977 -11.047 1 97 34 TYR B N 1
ATOM 873 C CA . TYR B 1 34 ? -3.281 -9.641 -10.266 1 97 34 TYR B CA 1
ATOM 874 C C . TYR B 1 34 ? -3.85 -8.289 -10.6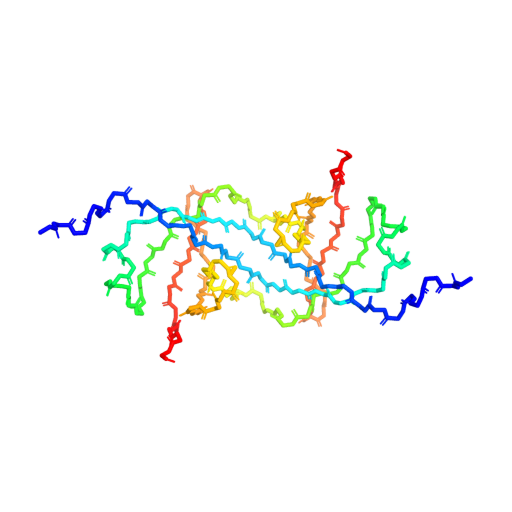88 1 97 34 TYR B C 1
ATOM 876 O O . TYR B 1 34 ? -3.127 -7.293 -10.719 1 97 34 TYR B O 1
ATOM 884 N N . ARG B 1 35 ? -5.082 -8.266 -11.047 1 97 35 ARG B N 1
ATOM 885 C CA . ARG B 1 35 ? -5.75 -6.984 -11.242 1 97 35 ARG B CA 1
ATOM 886 C C . ARG B 1 35 ? -6.043 -6.312 -9.906 1 97 35 ARG B C 1
ATOM 888 O O . ARG B 1 35 ? -6.547 -6.953 -8.977 1 97 35 ARG B O 1
ATOM 895 N N . LEU B 1 36 ? -5.621 -5.043 -9.836 1 96.81 36 LEU B N 1
ATOM 896 C CA . LEU B 1 36 ? -5.906 -4.309 -8.609 1 96.81 36 LEU B CA 1
ATOM 897 C C . LEU B 1 36 ? -7.34 -3.789 -8.609 1 96.81 36 LEU B C 1
ATOM 899 O O . LEU B 1 36 ? -7.832 -3.311 -9.633 1 96.81 36 LEU B O 1
ATOM 903 N N . GLU B 1 37 ? -7.863 -3.973 -7.41 1 95 37 GLU B N 1
ATOM 904 C CA . GLU B 1 37 ? -9.156 -3.348 -7.141 1 95 37 GLU B CA 1
ATOM 905 C C . GLU B 1 37 ? -9 -2.1 -6.277 1 95 37 GLU B C 1
ATOM 907 O O . GLU B 1 37 ? -8.016 -1.966 -5.547 1 95 37 GLU B O 1
ATOM 912 N N . ASN B 1 38 ? -9.805 -1.093 -6.43 1 93.19 38 ASN B N 1
ATOM 913 C CA . ASN B 1 38 ? -9.797 0.124 -5.625 1 93.19 38 ASN B CA 1
ATOM 914 C C . ASN B 1 38 ? -8.523 0.931 -5.836 1 93.19 38 ASN B C 1
ATOM 916 O O . ASN B 1 38 ? -7.965 1.476 -4.883 1 93.19 38 ASN B O 1
ATOM 920 N N . SER B 1 39 ? -7.957 0.731 -6.996 1 93.62 39 SER B N 1
ATOM 921 C CA . SER B 1 39 ? -6.711 1.427 -7.309 1 93.62 39 SER B CA 1
ATOM 922 C C . SER B 1 39 ? -6.938 2.512 -8.359 1 93.62 39 SER B C 1
ATOM 924 O O . SER B 1 39 ? -7.875 2.428 -9.156 1 93.62 39 SER B O 1
ATOM 926 N N . THR B 1 40 ? -6.105 3.555 -8.195 1 88.06 40 THR B N 1
ATOM 927 C CA . THR B 1 40 ? -5.988 4.594 -9.219 1 88.06 40 THR B CA 1
ATOM 928 C C . THR B 1 40 ? -4.523 4.914 -9.492 1 88.06 40 THR B C 1
ATOM 930 O O . THR B 1 40 ? -3.648 4.598 -8.688 1 88.06 40 THR B O 1
ATOM 933 N N . LYS B 1 41 ? -4.078 5.375 -10.609 1 83.5 41 LYS B N 1
ATOM 934 C CA . LYS B 1 41 ? -2.715 5.602 -11.086 1 83.5 41 LYS B CA 1
ATOM 935 C C . LYS B 1 41 ? -1.913 6.426 -10.078 1 83.5 41 LYS B C 1
ATOM 937 O O . LYS B 1 41 ? -0.727 6.168 -9.867 1 83.5 41 LYS B O 1
ATOM 942 N N . ASN B 1 42 ? -2.504 7.293 -9.391 1 88.69 42 ASN B N 1
ATOM 943 C CA . ASN B 1 42 ? -1.638 8.195 -8.641 1 88.69 42 ASN B CA 1
ATOM 944 C C . ASN B 1 42 ? -2.18 8.453 -7.238 1 88.69 42 ASN B C 1
ATOM 946 O O . ASN B 1 42 ? -1.807 9.438 -6.598 1 88.69 42 ASN B O 1
ATOM 950 N N . THR B 1 43 ? -2.98 7.531 -6.793 1 95.69 43 THR B N 1
ATOM 951 C CA . THR B 1 43 ? -3.535 7.766 -5.465 1 95.69 43 THR B CA 1
ATOM 952 C C . THR B 1 43 ? -3.295 6.562 -4.559 1 95.69 43 THR B C 1
ATOM 954 O O . THR B 1 43 ? -3.318 5.418 -5.016 1 95.69 43 THR B O 1
ATOM 957 N N . VAL B 1 44 ? -3.043 6.898 -3.326 1 97.5 44 VAL B N 1
ATOM 958 C CA . VAL B 1 44 ? -2.834 5.836 -2.35 1 97.5 44 VAL B CA 1
ATOM 959 C C . VAL B 1 44 ? -3.676 6.105 -1.104 1 97.5 44 VAL B C 1
ATOM 961 O O . VAL B 1 44 ? -4.023 7.254 -0.82 1 97.5 44 VAL B O 1
ATOM 964 N N . ARG B 1 45 ? -4.051 5.059 -0.415 1 97.88 45 ARG B N 1
ATOM 965 C CA . ARG B 1 45 ? -4.695 5.152 0.891 1 97.88 45 ARG B CA 1
ATOM 966 C C . ARG B 1 45 ? -3.664 5.191 2.012 1 97.88 45 ARG B C 1
ATOM 968 O O . ARG B 1 45 ? -2.67 4.465 1.972 1 97.88 45 ARG B O 1
ATOM 975 N N . LEU B 1 46 ? -3.834 6.047 2.953 1 98 46 LEU B N 1
ATOM 976 C CA . LEU B 1 46 ? -3.041 6.098 4.176 1 98 46 LEU B CA 1
ATOM 977 C C . LEU B 1 46 ? -3.617 5.164 5.234 1 98 46 LEU B C 1
ATOM 979 O O . LEU B 1 46 ? -4.73 5.375 5.719 1 98 46 LEU B O 1
ATOM 983 N N . MET B 1 47 ? -2.842 4.152 5.559 1 96.69 47 MET B N 1
ATOM 984 C CA . MET B 1 47 ? -3.336 3.148 6.496 1 96.69 47 MET B CA 1
ATOM 985 C C . MET B 1 47 ? -2.572 3.213 7.816 1 96.69 47 MET B C 1
ATOM 987 O O . MET B 1 47 ? -1.341 3.229 7.824 1 96.69 47 MET B O 1
ATOM 991 N N . LEU B 1 48 ? -3.268 3.326 8.805 1 93.19 48 LEU B N 1
ATOM 992 C CA . LEU B 1 48 ? -2.756 3.188 10.164 1 93.19 48 LEU B CA 1
ATOM 993 C C . LEU B 1 48 ? -3.293 1.921 10.828 1 93.19 48 LEU B C 1
ATOM 995 O O . LEU B 1 48 ? -4.48 1.843 11.156 1 93.19 48 LEU B O 1
ATOM 999 N N . GLU B 1 49 ? -2.344 1.003 10.867 1 82.88 49 GLU B N 1
ATOM 1000 C CA . GLU B 1 49 ? -2.752 -0.326 11.312 1 82.88 49 GLU B CA 1
ATOM 1001 C C . GLU B 1 49 ? -3.891 -0.869 10.453 1 82.88 49 GLU B C 1
ATOM 1003 O O . GLU B 1 49 ? -3.652 -1.484 9.414 1 82.88 49 GLU B O 1
ATOM 1008 N N . ASN B 1 50 ? -4.934 -0.913 10.555 1 84.94 50 ASN B N 1
ATOM 1009 C CA . ASN B 1 50 ? -6.039 -1.49 9.797 1 84.94 50 ASN B CA 1
ATOM 1010 C C . ASN B 1 50 ? -7.121 -0.455 9.508 1 84.94 50 ASN B C 1
ATOM 1012 O O . ASN B 1 50 ? -8.242 -0.809 9.148 1 84.94 50 ASN B O 1
ATOM 1016 N N . GLU B 1 51 ? -6.613 0.756 9.68 1 92 51 GLU B N 1
ATOM 1017 C CA . GLU B 1 51 ? -7.586 1.823 9.469 1 92 51 GLU B CA 1
ATOM 1018 C C . GLU B 1 51 ? -7.09 2.83 8.438 1 92 51 GLU B C 1
ATOM 1020 O O . GLU B 1 51 ? -5.938 3.256 8.477 1 92 51 GLU B O 1
ATOM 1025 N N . GLU B 1 52 ? -8.031 3.111 7.582 1 96.06 52 GLU B N 1
ATOM 1026 C CA . GLU B 1 52 ? -7.715 4.188 6.648 1 96.06 52 GLU B CA 1
ATOM 1027 C C . GLU B 1 52 ? -7.91 5.555 7.301 1 96.06 52 GLU B C 1
ATOM 1029 O O . GLU B 1 52 ? -8.977 5.844 7.848 1 96.06 52 GLU B O 1
ATOM 1034 N N . ILE B 1 53 ? -6.844 6.391 7.184 1 96.69 53 ILE B N 1
ATOM 1035 C CA . ILE B 1 53 ? -6.973 7.695 7.824 1 96.69 53 ILE B CA 1
ATOM 1036 C C . ILE B 1 53 ? -7.004 8.789 6.762 1 96.69 53 ILE B C 1
ATOM 1038 O O . ILE B 1 53 ? -7.262 9.953 7.07 1 96.69 53 ILE B O 1
ATOM 1042 N N . GLY B 1 54 ? -6.75 8.469 5.473 1 97.38 54 GLY B N 1
ATOM 1043 C CA . GLY B 1 54 ? -6.773 9.453 4.402 1 97.38 54 GLY B CA 1
ATOM 1044 C C . GLY B 1 54 ? -6.258 8.914 3.082 1 97.38 54 GLY B C 1
ATOM 1045 O O . GLY B 1 54 ? -5.996 7.715 2.957 1 97.38 54 GLY B O 1
ATOM 1046 N N . THR B 1 55 ? -6.246 9.812 2.092 1 97.88 55 THR B N 1
ATOM 1047 C CA . THR B 1 55 ? -5.707 9.5 0.773 1 97.88 55 THR B CA 1
ATOM 1048 C C . THR B 1 55 ? -4.688 10.555 0.347 1 97.88 55 THR B C 1
ATOM 1050 O O . THR B 1 55 ? -4.688 11.672 0.871 1 97.88 55 THR B O 1
ATOM 1053 N N . GLY B 1 56 ? -3.752 10.078 -0.495 1 98.25 56 GLY B N 1
ATOM 1054 C CA . GLY B 1 56 ? -2.73 10.977 -1.017 1 98.25 56 GLY B CA 1
ATOM 1055 C C . GLY B 1 56 ? -2.352 10.672 -2.455 1 98.25 56 GLY B C 1
ATOM 1056 O O . GLY B 1 56 ? -2.725 9.633 -2.994 1 98.25 56 GLY B O 1
ATOM 1057 N N . LYS B 1 57 ? -1.586 11.57 -3.037 1 97.69 57 LYS B N 1
ATOM 1058 C CA . LYS B 1 57 ? -1.038 11.398 -4.379 1 97.69 57 LYS B CA 1
ATOM 1059 C C . LYS B 1 57 ? 0.46 11.117 -4.332 1 97.69 57 LYS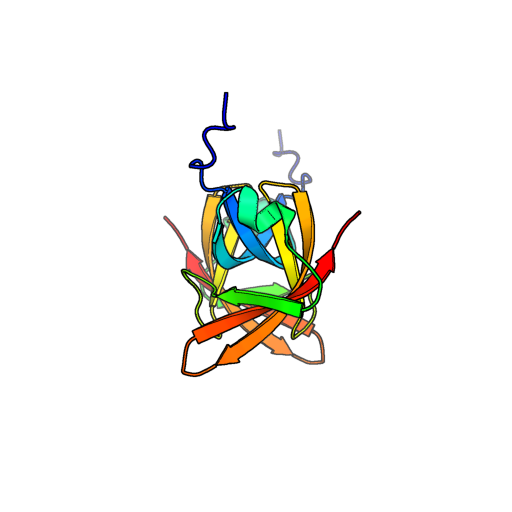 B C 1
ATOM 1061 O O . LYS B 1 57 ? 1.187 11.719 -3.537 1 97.69 57 LYS B O 1
ATOM 1066 N N . ILE B 1 58 ? 0.871 10.195 -5.141 1 96.56 58 ILE B N 1
ATOM 1067 C CA . ILE B 1 58 ? 2.281 9.82 -5.176 1 96.56 58 ILE B CA 1
ATOM 1068 C C . ILE B 1 58 ? 3.059 10.82 -6.027 1 96.56 58 ILE B C 1
ATOM 1070 O O . ILE B 1 58 ? 2.631 11.18 -7.125 1 96.56 58 ILE B O 1
ATOM 1074 N N . LEU B 1 59 ? 4.195 11.234 -5.426 1 95.31 59 LEU B N 1
ATOM 1075 C CA . LEU B 1 59 ? 5.129 12.094 -6.148 1 95.31 59 LEU B CA 1
ATOM 1076 C C . LEU B 1 59 ? 6.535 11.5 -6.133 1 95.31 59 LEU B C 1
ATOM 1078 O O . LEU B 1 59 ? 6.938 10.875 -5.148 1 95.31 59 LEU B O 1
ATOM 1082 N N . THR B 1 60 ? 7.23 11.672 -7.219 1 93.75 60 THR B N 1
ATOM 1083 C CA . THR B 1 60 ? 8.633 11.273 -7.273 1 93.75 60 THR B CA 1
ATOM 1084 C C . THR B 1 60 ? 9.531 12.484 -7.508 1 93.75 60 THR B C 1
ATOM 1086 O O . THR B 1 60 ? 9.328 13.242 -8.461 1 93.75 60 THR B O 1
ATOM 1089 N N . LYS B 1 61 ? 10.383 12.711 -6.484 1 92.5 61 LYS B N 1
ATOM 1090 C CA . LYS B 1 61 ? 11.344 13.805 -6.598 1 92.5 61 LYS B CA 1
ATOM 1091 C C . LYS B 1 61 ? 12.75 13.344 -6.238 1 92.5 61 LYS B C 1
ATOM 1093 O O . LYS B 1 61 ? 12.977 12.805 -5.152 1 92.5 61 LYS B O 1
ATOM 1098 N N . ASN B 1 62 ? 13.82 13.5 -7.23 1 93.56 62 ASN B N 1
ATOM 1099 C CA . ASN B 1 62 ? 15.227 13.188 -7.004 1 93.56 62 ASN B CA 1
ATOM 1100 C C . ASN B 1 62 ? 15.414 11.734 -6.578 1 93.56 62 ASN B C 1
ATOM 1102 O O . ASN B 1 62 ? 16.141 11.445 -5.629 1 93.56 62 ASN B O 1
ATOM 1106 N N . GLY B 1 63 ? 14.656 10.852 -7.098 1 90.94 63 GLY B N 1
ATOM 1107 C CA . GLY B 1 63 ? 14.805 9.422 -6.879 1 90.94 63 GLY B CA 1
ATOM 1108 C C . GLY B 1 63 ? 14.086 8.938 -5.629 1 90.94 63 GLY B C 1
ATOM 1109 O O . GLY B 1 63 ? 14.211 7.77 -5.25 1 90.94 63 GLY B O 1
ATOM 1110 N N . LYS B 1 64 ? 13.336 9.891 -5.086 1 94.44 64 LYS B N 1
ATOM 1111 C CA . LYS B 1 64 ? 12.594 9.531 -3.885 1 94.44 64 LYS B CA 1
ATOM 1112 C C . LYS B 1 64 ? 11.086 9.648 -4.117 1 94.44 64 LYS B C 1
ATOM 1114 O O . LYS B 1 64 ? 10.641 10.398 -4.988 1 94.44 64 LYS B O 1
ATOM 1119 N N . MET B 1 65 ? 10.414 8.828 -3.387 1 95.19 65 MET B N 1
ATOM 1120 C CA . MET B 1 65 ? 8.953 8.859 -3.5 1 95.19 65 MET B CA 1
ATOM 1121 C C . MET B 1 65 ? 8.328 9.555 -2.297 1 95.19 65 MET B C 1
ATOM 1123 O O . MET B 1 65 ? 8.773 9.367 -1.163 1 95.19 65 MET B O 1
ATOM 1127 N N . TYR B 1 66 ? 7.312 10.438 -2.617 1 97.12 66 TYR B N 1
ATOM 1128 C CA . TYR B 1 66 ? 6.555 11.18 -1.615 1 97.12 66 TYR B CA 1
ATOM 1129 C C . TYR B 1 66 ? 5.059 10.969 -1.795 1 97.12 66 TYR B C 1
ATOM 1131 O O . TYR B 1 66 ? 4.602 10.617 -2.885 1 97.12 66 TYR B O 1
ATOM 1139 N N . VAL B 1 67 ? 4.402 11.188 -0.7 1 97.88 67 VAL B N 1
ATOM 1140 C CA . VAL B 1 67 ? 2.945 11.258 -0.775 1 97.88 67 VAL B CA 1
ATOM 1141 C C . VAL B 1 67 ? 2.463 12.617 -0.268 1 97.88 67 VAL B C 1
ATOM 1143 O O . VAL B 1 67 ? 2.855 13.055 0.815 1 97.88 67 VAL B O 1
ATOM 1146 N N . GLU B 1 68 ? 1.785 13.273 -1.117 1 98.44 68 GLU B N 1
ATOM 1147 C CA . GLU B 1 68 ? 1.091 14.484 -0.694 1 98.44 68 GLU B CA 1
ATOM 1148 C C . GLU B 1 68 ? -0.336 14.18 -0.249 1 98.44 68 GLU B C 1
ATOM 1150 O O . GLU B 1 68 ? -1.123 13.617 -1.014 1 98.44 68 GLU B O 1
ATOM 1155 N N . ILE B 1 69 ? -0.653 14.547 0.941 1 98.44 69 ILE B N 1
ATOM 1156 C CA . ILE B 1 69 ? -1.968 14.25 1.502 1 98.44 69 ILE B CA 1
ATOM 1157 C C . ILE B 1 69 ? -3.035 15.055 0.762 1 98.44 69 ILE B C 1
ATOM 1159 O O . ILE B 1 69 ? -2.887 16.266 0.565 1 98.44 69 ILE B O 1
ATOM 1163 N N . VAL B 1 70 ? -4.047 14.414 0.305 1 98.31 70 VAL B N 1
ATOM 1164 C CA . VAL B 1 70 ? -5.113 15.055 -0.453 1 98.31 70 VAL B CA 1
ATOM 1165 C C . VAL B 1 70 ? -6.383 15.109 0.39 1 98.31 70 VAL B C 1
ATOM 1167 O O . VAL B 1 70 ? -7.102 16.109 0.374 1 98.31 70 VAL B O 1
ATOM 1170 N N . GLU B 1 71 ? -6.715 14.039 1.129 1 97.44 71 GLU B N 1
ATOM 1171 C CA . GLU B 1 71 ? -7.926 13.953 1.938 1 97.44 71 GLU B CA 1
ATOM 1172 C C . GLU B 1 71 ? -7.664 13.219 3.252 1 97.44 71 GLU B C 1
ATOM 1174 O O . GLU B 1 71 ? -6.875 12.273 3.293 1 97.44 71 GLU B O 1
ATOM 1179 N N . LEU B 1 72 ? -8.312 13.68 4.277 1 97.12 72 LEU B N 1
ATOM 1180 C CA . LEU B 1 72 ? -8.289 12.984 5.559 1 97.12 72 LEU B CA 1
ATOM 1181 C C . LEU B 1 72 ? -9.672 12.453 5.918 1 97.12 72 LEU B C 1
ATOM 1183 O O . LEU B 1 72 ? -10.688 13.102 5.633 1 97.12 72 LEU B O 1
ATOM 1187 N N . LYS B 1 73 ? -9.508 11.266 6.363 1 91.75 73 LYS B N 1
ATOM 1188 C CA . LYS B 1 73 ? -10.781 10.695 6.789 1 91.75 73 LYS B CA 1
ATOM 1189 C C . LYS B 1 73 ? -11.164 11.188 8.18 1 91.75 73 LYS B C 1
ATOM 1191 O O . LYS B 1 73 ? -10.344 11.18 9.102 1 91.75 73 LYS B O 1
ATOM 1196 N N . ARG B 1 74 ? -12.305 11.922 8.344 1 76.5 74 ARG B N 1
ATOM 1197 C CA . ARG B 1 74 ? -12.906 12.492 9.547 1 76.5 74 ARG B CA 1
ATOM 1198 C C . ARG B 1 74 ? -13.773 11.461 10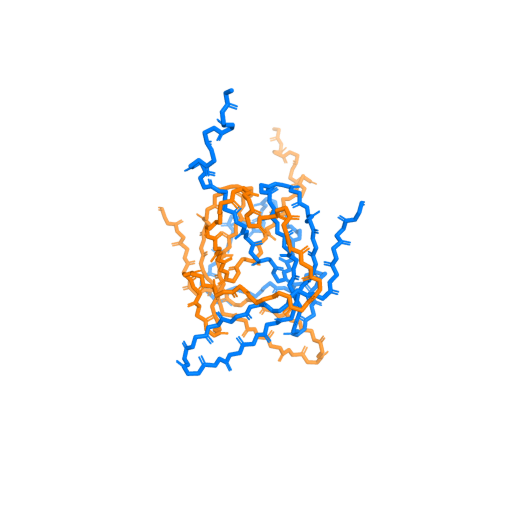.273 1 76.5 74 ARG B C 1
ATOM 1200 O O . ARG B 1 74 ? -14.344 10.57 9.641 1 76.5 74 ARG B O 1
#

Solvent-accessible surface area (backbone atoms only — not comparable to full-atom values): 8186 Å² total; per-residue (Å²): 129,72,72,78,59,75,56,66,42,60,38,36,34,31,37,27,29,38,79,36,38,55,68,57,62,74,64,64,45,72,67,39,76,42,65,46,39,88,51,55,99,50,41,28,38,35,26,48,86,91,36,74,47,26,33,23,34,67,43,78,56,97,92,37,47,31,33,35,30,65,46,69,59,128,130,73,70,78,59,77,56,65,41,60,39,36,34,33,37,26,29,39,79,37,37,54,68,56,62,73,66,64,46,71,67,39,74,44,66,47,40,90,52,53,98,48,41,28,38,34,26,48,85,90,35,74,48,28,33,23,34,67,42,78,58,98,94,36,48,32,34,34,31,67,45,70,58,128

Foldseek 3Di:
DPPPVPDDFDKDWAQFDDDDDPVVVVPDDPPDDDDGDPHDPFKTFIDGPNDTFFMWGWDDDPNDIDTDTDTGDD/DPPPVPDDFDKDWAQFDDDDDPVCVVPDDPPDDDDGDPHDPFKTFIDGPNDTFFMWGWDDDPNDIDTDTDTGDD

Secondary structure (DSSP, 8-state):
----TT--EEEEEEEEEEEEEHHHHHT--TT-EEEPBS-BTTEEEEEETTEEEEEEEEEEETTEEEEEEEEE--/----TT-EEEEEEEEEEEEE-HHHHHT--TT-EEEPBS-BTTEEEEEETTEEEEEEEEEEETTEEEEEEEEE--

Nearest PDB structures (foldseek):
  8uox-assembly1_E6  TM=8.308E-01  e=4.784E-05  Salmonella enterica subsp. enterica serovar Typhimurium
  8t8o-assembly1_N  TM=8.311E-01  e=8.737E-05  Salmonella enterica subsp. enterica serovar Typhimurium
  1o9y-assembly1_C  TM=8.995E-01  e=3.492E-04  Pseudomonas syringae
  5xrw-assembly1_C  TM=8.758E-01  e=1.912E-04  Helicobacter pylori 26695
  1o9y-assembly1_B  TM=8.780E-01  e=3.492E-04  Pseudomonas syringae

InterPro domains:
  IPR001172 Flagellar motor switch FliN/Type III secretion HrcQb [PR00956] (3-19)
  IPR001172 Flagellar motor switch FliN/Type III secretion HrcQb [PR00956] (20-36)
  IPR001172 Flagellar motor switch FliN/Type III secretion HrcQb [PR00956] (49-64)
  IPR001543 Flagellar motor switch protein FliN-like, C-terminal domain [PF01052] (5-72)
  IPR036429 SpoA-like superfamily [G3DSA:2.30.330.10] (1-74)
  IPR036429 SpoA-like superfamily [SSF101801] (3-72)

Sequence (148 aa):
MKLQDDIPLTIYFEIGNTKKKIEDLLHITKGTLYRLENSTKNTVRLMLENEEIGTGKILTKNGKMYVEIVELKRMKLQDDIPLTIYFEIGNTKKKIEDLLHITKGTLYRLENSTKNTVRLMLENEEIGTGKILTKNGKMYVEIVELKR